Protein AF-A0A8J2KIE5-F1 (afdb_monomer_lite)

Sequence (159 aa):
MRVRNFSSIAVCLCVAFITVNSHPSKGRSRGGNRNQKNQCDPSERFHRETGQCHPVGMKGPCGDNMIFVEDKTNTILGVCECHDHVGCNYWPFTYWERTNQCYPLFAQGPCKDGDWLVNHDDTSRRPQRGNSAPKVIRGECRPRLCDPGNMPGKMFLSR

Radius of gyration: 27.83 Å; chains: 1; bounding box: 57×85×67 Å

pLDDT: mean 71.17, std 20.42, range [32.62, 96.38]

Organism: NCBI:txid39272

Secondary structure (DSSP, 8-state):
---------------------------------S--SS-S-TTEEEETTTTEEEETTS-TT--TTEEEEE-SS-TTBEEEEE---BTTB---EEEEGGGTEEEETTS-TTSPTTEEEEE---TTS---TT-------BEEEEE----TT--SS------

InterPro domains:
  IPR031993 Domain of unknown function DUF4789 [PF16033] (64-122)

Structure (mmCIF, N/CA/C/O backbone):
data_AF-A0A8J2KIE5-F1
#
_entry.id   AF-A0A8J2KIE5-F1
#
loop_
_atom_site.group_PDB
_atom_site.id
_atom_site.type_symbol
_atom_site.label_atom_id
_atom_site.label_alt_id
_atom_site.label_comp_id
_atom_site.label_asym_id
_atom_site.label_entity_id
_atom_site.label_seq_id
_atom_site.pdbx_PDB_ins_code
_atom_site.Cartn_x
_atom_site.Cartn_y
_atom_site.Cartn_z
_atom_site.occupancy
_atom_site.B_iso_or_equiv
_atom_site.auth_seq_id
_atom_site.auth_comp_id
_atom_site.auth_asym_id
_atom_site.auth_atom_id
_atom_site.pdbx_PDB_model_num
ATOM 1 N N . MET A 1 1 ? -35.781 -54.211 -20.938 1.00 36.53 1 MET A N 1
ATOM 2 C CA . MET A 1 1 ? -34.942 -55.379 -20.583 1.00 36.53 1 MET A CA 1
ATOM 3 C C . MET A 1 1 ? -33.595 -55.258 -21.294 1.00 36.53 1 MET A C 1
ATOM 5 O O . MET A 1 1 ? -33.576 -54.759 -22.406 1.00 36.53 1 MET A O 1
ATOM 9 N N . ARG A 1 2 ? -32.524 -55.632 -20.577 1.00 33.81 2 ARG A N 1
ATOM 10 C CA . ARG A 1 2 ? -31.098 -55.872 -20.920 1.00 33.81 2 ARG A CA 1
ATOM 11 C C . ARG A 1 2 ? -30.604 -55.570 -22.356 1.00 33.81 2 ARG A C 1
ATOM 13 O O . ARG A 1 2 ? -31.162 -56.071 -23.313 1.00 33.81 2 ARG A O 1
ATOM 20 N N . VAL A 1 3 ? -29.642 -54.656 -22.540 1.00 32.62 3 VAL A N 1
ATOM 21 C CA . VAL A 1 3 ? -28.154 -54.798 -22.521 1.00 32.62 3 VAL A CA 1
ATOM 22 C C . VAL A 1 3 ? -27.545 -55.529 -23.745 1.00 32.62 3 VAL A C 1
ATOM 24 O O . VAL A 1 3 ? -27.592 -56.747 -23.812 1.00 32.62 3 VAL A O 1
ATOM 27 N N . ARG A 1 4 ? -26.930 -54.709 -24.626 1.00 46.84 4 ARG A N 1
ATOM 28 C CA . ARG A 1 4 ? -25.684 -54.805 -25.449 1.00 46.84 4 ARG A CA 1
ATOM 29 C C . ARG A 1 4 ? -25.285 -56.125 -26.139 1.00 46.84 4 ARG A C 1
ATOM 31 O O . ARG A 1 4 ? -25.134 -57.135 -25.473 1.00 46.84 4 ARG A O 1
ATOM 38 N N . ASN A 1 5 ? -24.896 -56.023 -27.422 1.00 36.00 5 ASN A N 1
ATOM 39 C CA . ASN A 1 5 ? -23.549 -56.332 -27.973 1.00 36.00 5 ASN A CA 1
ATOM 40 C C . ASN A 1 5 ? -23.542 -56.058 -29.500 1.00 36.00 5 ASN A C 1
ATOM 42 O O . ASN A 1 5 ? -24.342 -56.631 -30.225 1.00 36.00 5 ASN A O 1
ATOM 46 N N . PHE A 1 6 ? -22.910 -54.977 -29.976 1.00 48.97 6 PHE A N 1
ATOM 47 C CA . PHE A 1 6 ? -21.528 -54.881 -30.496 1.00 48.97 6 PHE A CA 1
ATOM 48 C C . PHE A 1 6 ? -21.207 -55.819 -31.674 1.00 48.97 6 PHE A C 1
ATOM 50 O O . PHE A 1 6 ? -20.880 -56.980 -31.465 1.00 48.97 6 PHE A O 1
ATOM 57 N N . SER A 1 7 ? -21.161 -55.266 -32.890 1.00 39.06 7 SER A N 1
ATOM 58 C CA . SER A 1 7 ? -20.051 -55.545 -33.805 1.00 39.06 7 SER A CA 1
ATOM 59 C C . SER A 1 7 ? -19.849 -54.378 -34.771 1.00 39.06 7 SER A C 1
ATOM 61 O O . SER A 1 7 ? -20.794 -53.826 -35.330 1.00 39.06 7 SER A O 1
ATOM 63 N N . SER A 1 8 ? -18.593 -53.973 -34.855 1.00 48.25 8 SER A N 1
ATOM 64 C CA . SER A 1 8 ? -18.021 -52.818 -35.529 1.00 48.25 8 SER A CA 1
ATOM 65 C C . SER A 1 8 ? -18.252 -52.805 -37.040 1.00 48.25 8 SER A C 1
ATOM 67 O O . SER A 1 8 ? -18.133 -53.846 -37.666 1.00 48.25 8 SER A O 1
ATOM 69 N N . ILE A 1 9 ? -18.425 -51.618 -37.629 1.00 52.06 9 ILE A N 1
ATOM 70 C CA . ILE A 1 9 ? -17.650 -51.145 -38.790 1.00 52.06 9 ILE A CA 1
ATOM 71 C C . ILE A 1 9 ? -17.675 -49.613 -38.760 1.00 52.06 9 ILE A C 1
ATOM 73 O O . ILE A 1 9 ? -18.706 -48.974 -38.563 1.00 52.06 9 ILE A O 1
ATOM 77 N N . ALA A 1 10 ? -16.477 -49.054 -38.870 1.00 52.25 10 ALA A N 1
ATOM 78 C CA . ALA A 1 10 ? -16.161 -47.648 -38.764 1.00 52.25 10 ALA A CA 1
ATOM 79 C C . ALA A 1 10 ? -16.789 -46.820 -39.891 1.00 52.25 10 ALA A C 1
ATOM 81 O O . ALA A 1 10 ? -16.624 -47.135 -41.066 1.00 52.25 10 ALA A O 1
ATOM 82 N N . VAL A 1 11 ? -17.394 -45.691 -39.526 1.00 50.62 11 VAL A N 1
ATOM 83 C CA . VAL A 1 11 ? -17.533 -44.551 -40.431 1.00 50.62 11 VAL A CA 1
ATOM 84 C C . VAL A 1 11 ? -17.010 -43.328 -39.684 1.00 50.62 11 VAL A C 1
ATOM 86 O O . VAL A 1 11 ? -17.703 -42.718 -38.873 1.00 50.62 11 VAL A O 1
ATOM 89 N N . CYS A 1 12 ? -15.736 -43.011 -39.921 1.00 50.41 12 CYS A N 1
ATOM 90 C CA . CYS A 1 12 ? -15.142 -41.728 -39.564 1.00 50.41 12 CYS A CA 1
ATOM 91 C C . CYS A 1 12 ? -15.810 -40.630 -40.399 1.00 50.41 12 CYS A C 1
ATOM 93 O O . CYS A 1 12 ? -15.350 -40.314 -41.493 1.00 50.41 12 CYS A O 1
ATOM 95 N N . LEU A 1 13 ? -16.892 -40.044 -39.888 1.00 52.78 13 LEU A N 1
ATOM 96 C CA . LEU A 1 13 ? -17.337 -38.725 -40.322 1.00 52.78 13 LEU A CA 1
ATOM 97 C C . LEU A 1 13 ? -16.785 -37.704 -39.335 1.00 52.78 13 LEU A C 1
ATOM 99 O O . LEU A 1 13 ? -17.217 -37.603 -38.188 1.00 52.78 13 LEU A O 1
ATOM 103 N N . CYS A 1 14 ? -15.773 -36.983 -39.804 1.00 51.06 14 CYS A N 1
ATOM 104 C CA . CYS A 1 14 ? -15.136 -35.862 -39.139 1.00 51.06 14 CYS A CA 1
ATOM 105 C C . CYS A 1 14 ? -16.146 -34.716 -38.983 1.00 51.06 14 CYS A C 1
ATOM 107 O O . CYS A 1 14 ? -16.197 -33.805 -39.807 1.00 51.06 14 CYS A O 1
ATOM 109 N N . VAL A 1 15 ? -16.970 -34.757 -37.937 1.00 57.16 15 VAL A N 1
ATOM 110 C CA . VAL A 1 15 ? -17.747 -33.589 -37.520 1.00 57.16 15 VAL A CA 1
ATOM 111 C C . VAL A 1 15 ? -16.782 -32.664 -36.786 1.00 57.16 15 VAL A C 1
ATOM 113 O O . VAL A 1 15 ? -16.313 -32.962 -35.687 1.00 57.16 15 VAL A O 1
ATOM 116 N N . ALA A 1 16 ? -16.424 -31.571 -37.454 1.00 51.84 16 ALA A N 1
ATOM 117 C CA . ALA A 1 16 ? -15.555 -30.530 -36.939 1.00 51.84 16 ALA A CA 1
ATOM 118 C C . ALA A 1 16 ? -16.169 -29.896 -35.680 1.00 51.84 16 ALA A C 1
ATOM 120 O O . ALA A 1 16 ? -17.024 -29.016 -35.756 1.00 51.84 16 ALA A O 1
ATOM 121 N N . PHE A 1 17 ? -15.707 -30.325 -34.507 1.00 49.69 17 PHE A N 1
ATOM 122 C CA . PHE A 1 17 ? -15.825 -29.535 -33.290 1.00 49.69 17 PHE A CA 1
ATOM 123 C C . PHE A 1 17 ? -14.956 -28.287 -33.468 1.00 49.69 17 PHE A C 1
ATOM 125 O O . PHE A 1 17 ? -13.733 -28.349 -33.330 1.00 49.69 17 PHE A O 1
ATOM 132 N N . ILE A 1 18 ? -15.580 -27.148 -33.784 1.00 53.66 18 ILE A N 1
ATOM 133 C CA . ILE A 1 18 ? -14.947 -25.835 -33.635 1.00 53.66 18 ILE A CA 1
ATOM 134 C C . ILE A 1 18 ? -14.749 -25.629 -32.132 1.00 53.66 18 ILE A C 1
ATOM 136 O O . ILE A 1 18 ? -15.608 -25.104 -31.428 1.00 53.66 18 ILE A O 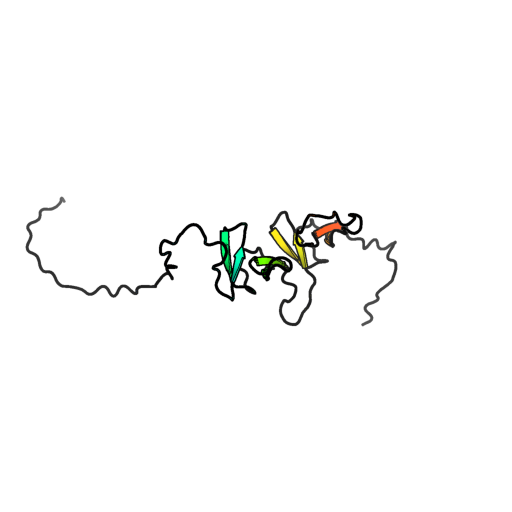1
ATOM 140 N N . THR A 1 19 ? -13.619 -26.103 -31.616 1.00 50.84 19 THR A N 1
ATOM 141 C CA . THR A 1 19 ? -13.134 -25.676 -30.312 1.00 50.84 19 THR A CA 1
ATOM 142 C C . THR A 1 19 ? -12.665 -24.239 -30.482 1.00 50.84 19 THR A C 1
ATOM 144 O O . THR A 1 19 ? -11.621 -23.962 -31.074 1.00 50.84 19 THR A O 1
ATOM 147 N N . VAL A 1 20 ? -13.477 -23.300 -29.995 1.00 53.47 20 VAL A N 1
ATOM 148 C CA . VAL A 1 20 ? -13.018 -21.943 -29.708 1.00 53.47 20 VAL A CA 1
ATOM 149 C C . VAL A 1 20 ? -11.898 -22.103 -28.686 1.00 53.47 20 VAL A C 1
ATOM 151 O O . VAL A 1 20 ? -12.138 -22.330 -27.503 1.00 53.47 20 VAL A O 1
ATOM 154 N N . ASN A 1 21 ? -10.657 -22.086 -29.165 1.00 48.41 21 ASN A N 1
ATOM 155 C CA . ASN A 1 21 ? -9.483 -22.026 -28.316 1.00 48.41 21 ASN A CA 1
ATOM 156 C C . ASN A 1 21 ? -9.448 -20.622 -27.713 1.00 48.41 21 ASN A C 1
ATOM 158 O O . ASN A 1 21 ? -8.843 -19.703 -28.260 1.00 48.41 21 ASN A O 1
ATOM 162 N N . SER A 1 22 ? -10.124 -20.442 -26.582 1.00 51.94 22 SER A N 1
ATOM 163 C CA . SER A 1 22 ? -9.799 -19.368 -25.655 1.00 51.94 22 SER A CA 1
ATOM 164 C C . SER A 1 22 ? -8.367 -19.624 -25.197 1.00 51.94 22 SER A C 1
ATOM 166 O O . SER A 1 22 ? -8.122 -20.533 -24.412 1.00 51.94 22 SER A O 1
ATOM 168 N N . HIS A 1 23 ? -7.405 -18.892 -25.755 1.00 50.75 23 HIS A N 1
ATOM 169 C CA . HIS A 1 23 ? -6.020 -18.927 -25.305 1.00 50.75 23 HIS A CA 1
ATOM 170 C C . HIS A 1 23 ? -5.955 -18.439 -23.849 1.00 50.75 23 HIS A C 1
ATOM 172 O O . HIS A 1 23 ? -6.160 -17.248 -23.620 1.00 50.75 23 HIS A O 1
ATOM 178 N N . PRO A 1 24 ? -5.597 -19.274 -22.855 1.00 51.44 24 PRO A N 1
ATOM 179 C CA . PRO A 1 24 ? -4.901 -18.734 -21.707 1.00 51.44 24 PRO A CA 1
ATOM 180 C C . PRO A 1 24 ? -3.516 -18.312 -22.206 1.00 51.44 24 PRO A C 1
ATOM 182 O O . PRO A 1 24 ? -2.799 -19.103 -22.832 1.00 51.44 24 PRO A O 1
ATOM 185 N N . SER A 1 25 ? -3.146 -17.061 -21.959 1.00 52.16 25 SER A N 1
ATOM 186 C CA . SER A 1 25 ? -1.796 -16.527 -22.124 1.00 52.16 25 SER A CA 1
ATOM 187 C C . SER A 1 25 ? -0.827 -17.329 -21.246 1.00 52.16 25 SER A C 1
ATOM 189 O O . SER A 1 25 ? -0.500 -16.970 -20.120 1.00 52.16 25 SER A O 1
ATOM 191 N N . LYS A 1 26 ? -0.378 -18.478 -21.764 1.00 46.84 26 LYS A N 1
ATOM 192 C CA . LYS A 1 26 ? 0.726 -19.264 -21.216 1.00 46.84 26 LYS A CA 1
ATOM 193 C C . LYS A 1 26 ? 1.997 -18.441 -21.380 1.00 46.84 26 LYS A C 1
ATOM 195 O O . LYS A 1 26 ? 2.612 -18.451 -22.447 1.00 46.84 26 LYS A O 1
ATOM 200 N N . GLY A 1 27 ? 2.389 -17.752 -20.310 1.00 51.16 27 GLY A N 1
ATOM 201 C CA . GLY A 1 27 ? 3.749 -17.260 -20.129 1.00 51.16 27 GLY A CA 1
ATOM 202 C C . GLY A 1 27 ? 4.723 -18.404 -20.402 1.00 51.16 27 GLY A C 1
ATOM 203 O O . GLY A 1 27 ? 4.724 -19.437 -19.730 1.00 51.16 27 GLY A O 1
ATOM 204 N N . ARG A 1 28 ? 5.490 -18.263 -21.478 1.00 47.00 28 ARG A N 1
ATOM 205 C CA . ARG A 1 28 ? 6.416 -19.274 -21.976 1.00 47.00 28 ARG A CA 1
ATOM 206 C C . ARG A 1 28 ? 7.669 -19.261 -21.109 1.00 47.00 28 ARG A C 1
ATOM 208 O O . ARG A 1 28 ? 8.621 -18.558 -21.423 1.00 47.00 28 ARG A O 1
ATOM 215 N N . SER A 1 29 ? 7.689 -20.063 -20.048 1.00 54.66 29 SER A N 1
ATOM 216 C CA . SER A 1 29 ? 8.919 -20.296 -19.291 1.00 54.66 29 SER A CA 1
ATOM 217 C C . SER A 1 29 ? 9.816 -21.258 -20.075 1.00 54.66 29 SER A C 1
ATOM 219 O O . SER A 1 29 ? 9.639 -22.477 -20.058 1.00 54.66 29 SER A O 1
ATOM 221 N N . ARG A 1 30 ? 10.736 -20.694 -20.864 1.00 55.97 30 ARG A N 1
ATOM 222 C CA . ARG A 1 30 ? 11.888 -21.424 -21.402 1.00 55.97 30 ARG A CA 1
ATOM 223 C C . ARG A 1 30 ? 12.946 -21.470 -20.308 1.00 55.97 30 ARG A C 1
ATOM 225 O O . ARG A 1 30 ? 13.330 -20.427 -19.791 1.00 55.97 30 ARG A O 1
ATOM 232 N N . GLY A 1 31 ? 13.405 -22.681 -19.990 1.00 56.38 31 GLY A N 1
ATOM 233 C CA . GLY A 1 31 ? 14.504 -22.915 -19.061 1.00 56.38 31 GLY A CA 1
ATOM 234 C C . GLY A 1 31 ? 15.696 -22.008 -19.361 1.00 56.38 31 GLY A C 1
ATOM 235 O O . GLY A 1 31 ? 16.162 -21.932 -20.498 1.00 56.38 31 GLY A O 1
ATOM 236 N N . GLY A 1 32 ? 16.154 -21.312 -18.324 1.00 47.66 32 GLY A N 1
ATOM 237 C CA . GLY A 1 32 ? 17.220 -20.327 -18.375 1.00 47.66 32 GLY A CA 1
ATOM 238 C C . GLY A 1 32 ? 17.999 -20.325 -17.063 1.00 47.66 32 GLY A C 1
ATOM 239 O O . GLY A 1 32 ? 17.446 -20.496 -15.985 1.00 47.66 32 GLY A O 1
ATOM 240 N N . ASN A 1 33 ? 19.309 -20.209 -17.215 1.00 48.91 33 ASN A N 1
ATOM 241 C CA . ASN A 1 33 ? 20.394 -20.355 -16.252 1.00 48.91 33 ASN A CA 1
ATOM 242 C C . ASN A 1 33 ? 20.208 -19.584 -14.916 1.00 48.91 33 ASN A C 1
ATOM 244 O O . ASN A 1 33 ? 19.579 -18.530 -14.880 1.00 48.91 33 ASN A O 1
ATOM 248 N N . ARG A 1 34 ? 20.818 -20.085 -13.827 1.00 56.00 34 ARG A N 1
ATOM 249 C CA . ARG A 1 34 ? 20.767 -19.607 -12.421 1.00 56.00 34 ARG A CA 1
ATOM 250 C C . ARG A 1 34 ? 21.443 -18.231 -12.191 1.00 56.00 34 ARG A C 1
ATOM 252 O O . ARG A 1 34 ? 22.221 -18.061 -11.259 1.00 56.00 34 ARG A O 1
ATOM 259 N N . ASN A 1 35 ? 21.146 -17.236 -13.026 1.00 53.38 35 ASN A N 1
ATOM 260 C CA . ASN A 1 35 ? 21.647 -15.863 -12.895 1.00 53.38 35 ASN A CA 1
ATOM 261 C C . ASN A 1 35 ? 20.604 -14.815 -13.348 1.00 53.38 35 ASN A C 1
ATOM 263 O O . ASN A 1 35 ? 20.909 -13.870 -14.068 1.00 53.38 35 ASN A O 1
ATOM 267 N N . GLN A 1 36 ? 19.338 -15.015 -12.963 1.00 57.03 36 GLN A N 1
ATOM 268 C CA . GLN A 1 36 ? 18.180 -14.235 -13.424 1.00 57.03 36 GLN A CA 1
ATOM 269 C C . GLN A 1 36 ? 17.672 -13.255 -12.354 1.00 57.03 36 GLN A C 1
ATOM 271 O O . GLN A 1 36 ? 16.485 -13.180 -12.064 1.00 57.03 36 GLN A O 1
ATOM 276 N N . LYS A 1 37 ? 18.580 -12.498 -11.729 1.00 55.22 37 LYS A N 1
ATOM 277 C CA . LYS A 1 37 ? 18.210 -11.436 -10.774 1.00 55.22 37 LYS A CA 1
ATOM 278 C C . LYS A 1 37 ? 17.875 -10.098 -11.468 1.00 55.22 37 LYS A C 1
ATOM 280 O O . LYS A 1 37 ? 17.470 -9.155 -10.801 1.00 55.22 37 LYS A O 1
ATOM 285 N N . ASN A 1 38 ? 18.024 -10.029 -12.800 1.00 60.94 38 ASN A N 1
ATOM 286 C CA . ASN A 1 38 ? 18.059 -8.774 -13.566 1.00 60.94 38 ASN A CA 1
ATOM 287 C C . ASN A 1 38 ? 17.136 -8.755 -14.807 1.00 60.94 38 ASN A C 1
ATOM 289 O O . ASN A 1 38 ? 17.436 -8.040 -15.757 1.00 60.94 38 ASN A O 1
ATOM 293 N N . GLN A 1 39 ? 16.080 -9.568 -14.885 1.00 73.06 39 GLN A N 1
ATOM 294 C CA . GLN A 1 39 ? 15.263 -9.643 -16.112 1.00 73.06 39 GLN A CA 1
ATOM 295 C C . GLN A 1 39 ? 13.771 -9.536 -15.807 1.00 73.06 39 GLN A C 1
ATOM 297 O O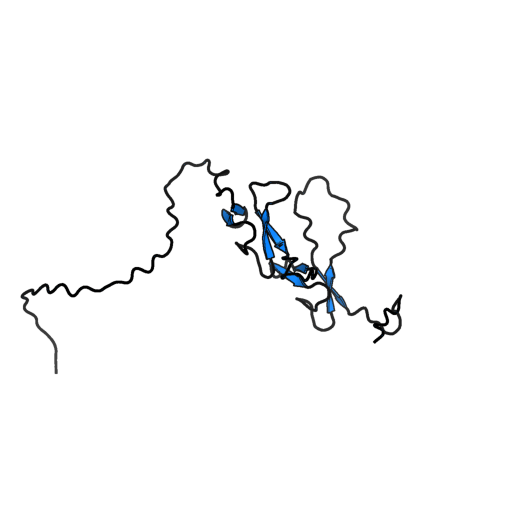 . GLN A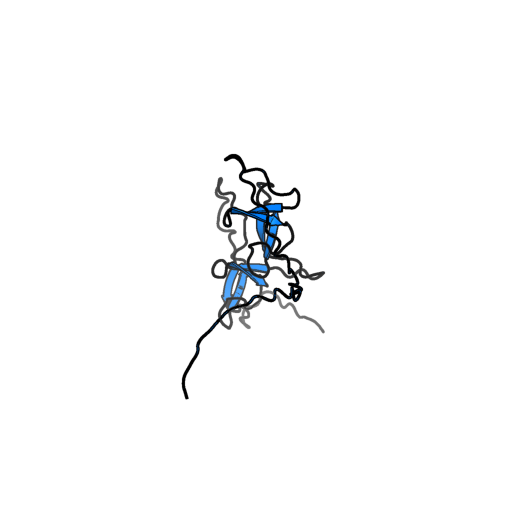 1 39 ? 13.024 -10.491 -15.991 1.00 73.06 39 GLN A O 1
ATOM 302 N N . CYS A 1 40 ? 13.358 -8.365 -15.330 1.00 86.31 40 CYS A N 1
ATOM 303 C CA . CYS A 1 40 ? 11.990 -7.900 -15.543 1.00 86.31 40 CYS A CA 1
ATOM 304 C C . CYS A 1 40 ? 11.951 -7.087 -16.845 1.00 86.31 40 CYS A C 1
ATOM 306 O O . CYS A 1 40 ? 12.993 -6.590 -17.289 1.00 86.31 40 CYS A O 1
ATOM 308 N N . ASP A 1 41 ? 10.779 -6.957 -17.463 1.00 92.31 41 ASP A N 1
ATOM 309 C CA . ASP A 1 41 ? 10.592 -5.994 -18.552 1.00 92.31 41 ASP A CA 1
ATOM 310 C C . ASP A 1 41 ? 10.929 -4.563 -18.063 1.00 92.31 41 ASP A C 1
ATOM 312 O O . ASP A 1 41 ? 10.779 -4.284 -16.870 1.00 92.31 41 ASP A O 1
ATOM 316 N N . PRO A 1 42 ? 11.375 -3.626 -18.924 1.00 91.44 42 PRO A N 1
ATOM 317 C CA . PRO A 1 42 ? 11.637 -2.244 -18.509 1.00 91.44 42 PRO A CA 1
ATOM 318 C C . PRO A 1 42 ? 10.478 -1.563 -17.760 1.00 91.44 42 PRO A C 1
ATOM 320 O O . PRO A 1 42 ? 10.731 -0.702 -16.912 1.00 91.44 42 PRO A O 1
ATOM 323 N N . SER A 1 43 ? 9.230 -1.958 -18.037 1.00 93.25 43 SER A N 1
ATOM 324 C CA . SER A 1 43 ? 8.010 -1.459 -17.378 1.00 93.25 43 SER A CA 1
ATOM 325 C C . SER A 1 43 ? 7.627 -2.194 -16.081 1.00 93.25 43 SER A C 1
ATOM 327 O O . SER A 1 43 ? 6.672 -1.811 -15.399 1.00 93.25 43 SER A O 1
ATOM 329 N N . GLU A 1 44 ? 8.376 -3.231 -15.706 1.00 95.44 44 GLU A N 1
ATOM 330 C CA . GLU A 1 44 ? 8.089 -4.108 -14.574 1.00 95.44 44 GLU A CA 1
ATOM 331 C C . GLU A 1 44 ? 9.170 -4.049 -13.500 1.00 95.44 44 GLU A C 1
ATOM 333 O O . GLU A 1 44 ? 10.341 -3.759 -13.757 1.00 95.44 44 GLU A O 1
ATOM 338 N N . ARG A 1 45 ? 8.798 -4.394 -12.270 1.00 95.12 45 ARG A N 1
ATOM 339 C CA . ARG A 1 45 ? 9.736 -4.484 -11.150 1.00 95.12 45 ARG A CA 1
ATOM 340 C C . ARG A 1 45 ? 9.584 -5.792 -10.400 1.00 95.12 45 ARG A C 1
ATOM 342 O O . ARG A 1 45 ? 8.496 -6.363 -10.326 1.00 95.12 45 ARG A O 1
ATOM 349 N N . PHE A 1 46 ? 10.687 -6.276 -9.841 1.00 94.56 46 PHE A N 1
ATOM 350 C CA . PHE A 1 46 ? 10.700 -7.542 -9.122 1.00 94.56 46 PHE A CA 1
ATOM 351 C C . PHE A 1 46 ? 10.115 -7.371 -7.720 1.00 94.56 46 PHE A C 1
ATOM 353 O O . PHE A 1 46 ? 10.622 -6.591 -6.910 1.00 94.56 46 PHE A O 1
ATOM 360 N N . HIS A 1 47 ? 9.077 -8.138 -7.406 1.00 94.19 47 HIS A N 1
ATOM 361 C CA . HIS A 1 47 ? 8.491 -8.185 -6.077 1.00 94.19 47 HIS A CA 1
ATOM 362 C C . HIS A 1 47 ? 9.094 -9.340 -5.272 1.00 94.19 47 HIS A C 1
ATOM 364 O O . HIS A 1 47 ? 8.946 -10.513 -5.631 1.00 94.19 47 HIS A O 1
ATOM 370 N N . ARG A 1 48 ? 9.778 -9.009 -4.167 1.00 90.88 48 ARG A N 1
ATOM 371 C CA . ARG A 1 48 ? 10.536 -9.986 -3.364 1.00 90.88 48 ARG A CA 1
ATOM 372 C C . ARG A 1 48 ? 9.662 -11.087 -2.776 1.00 90.88 48 ARG A C 1
ATOM 374 O O . ARG A 1 48 ? 10.094 -12.234 -2.768 1.00 90.88 48 ARG A O 1
ATOM 381 N N . GLU A 1 49 ? 8.475 -10.743 -2.286 1.00 87.94 49 GLU A N 1
ATOM 382 C CA . GLU A 1 49 ? 7.625 -11.688 -1.554 1.00 87.94 49 GLU A CA 1
ATOM 383 C C . GLU A 1 49 ? 6.999 -12.725 -2.488 1.00 87.94 49 GLU A C 1
ATOM 385 O O . GLU A 1 49 ? 6.966 -13.908 -2.165 1.00 87.94 49 GLU A O 1
ATOM 390 N N . THR A 1 50 ? 6.558 -12.306 -3.679 1.00 91.69 50 THR A N 1
ATOM 391 C CA . THR A 1 50 ? 5.998 -13.236 -4.675 1.00 91.69 50 THR A CA 1
ATOM 392 C C . THR A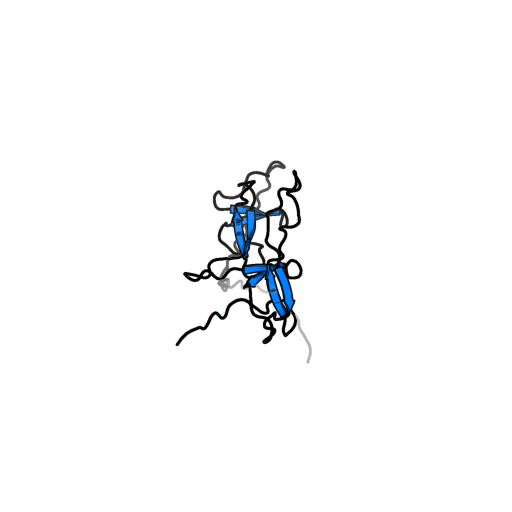 1 50 ? 7.067 -13.912 -5.529 1.00 91.69 50 THR A C 1
ATOM 394 O O . THR A 1 50 ? 6.771 -14.895 -6.201 1.00 91.69 50 THR A O 1
ATOM 397 N N . GLY A 1 51 ? 8.291 -13.375 -5.561 1.00 91.25 51 GLY A N 1
ATOM 398 C CA . GLY A 1 51 ? 9.373 -13.870 -6.414 1.00 91.25 51 GLY A CA 1
ATOM 399 C C . GLY A 1 51 ? 9.108 -13.690 -7.915 1.00 91.25 51 GLY A C 1
ATOM 400 O O . GLY A 1 51 ? 9.563 -14.503 -8.716 1.00 91.25 51 GLY A O 1
ATOM 401 N N . GLN A 1 52 ? 8.342 -12.663 -8.298 1.00 93.12 52 GLN A N 1
ATOM 402 C CA . GLN A 1 52 ? 7.851 -12.432 -9.666 1.00 93.12 52 GLN A CA 1
ATOM 403 C C . GLN A 1 52 ? 7.989 -10.954 -10.055 1.00 93.12 52 GLN A C 1
ATOM 405 O O . GLN A 1 52 ? 8.014 -10.088 -9.180 1.00 93.12 52 GLN A O 1
ATOM 410 N N . CYS A 1 53 ? 8.071 -10.672 -11.356 1.00 94.56 53 CYS A N 1
ATOM 411 C CA . CYS A 1 53 ? 8.013 -9.316 -11.902 1.00 94.56 53 CYS A CA 1
ATOM 412 C C . CYS A 1 53 ? 6.554 -8.880 -12.071 1.00 94.56 53 CYS A C 1
ATOM 414 O O . CYS A 1 53 ? 5.725 -9.685 -12.496 1.00 94.56 53 CYS A O 1
ATOM 416 N N . HIS A 1 54 ? 6.247 -7.627 -11.735 1.00 95.81 54 HIS A N 1
ATOM 417 C CA . HIS A 1 54 ? 4.909 -7.051 -11.894 1.00 95.81 54 HIS A CA 1
ATOM 418 C C . HIS A 1 54 ? 4.977 -5.665 -12.550 1.00 95.81 54 HIS A C 1
ATOM 420 O O . HIS A 1 54 ? 5.944 -4.935 -12.304 1.00 95.81 54 HIS A O 1
ATOM 426 N N . PRO A 1 55 ? 3.965 -5.270 -13.345 1.00 96.38 55 PRO A N 1
ATOM 427 C CA . PRO A 1 55 ? 3.907 -3.943 -13.958 1.00 96.38 55 PRO A CA 1
ATOM 428 C C . PRO A 1 55 ? 3.784 -2.821 -12.927 1.00 96.38 55 PRO A C 1
ATOM 430 O O . PRO A 1 55 ? 2.958 -2.891 -12.012 1.00 96.38 55 PRO A O 1
ATOM 433 N N . VAL A 1 56 ? 4.567 -1.757 -13.108 1.00 94.81 56 VAL A N 1
ATOM 434 C CA . VAL A 1 56 ? 4.481 -0.537 -12.292 1.00 94.81 56 VAL A CA 1
ATOM 435 C C . VAL A 1 56 ? 3.210 0.248 -12.632 1.00 94.81 56 VAL A C 1
ATOM 437 O O . VAL A 1 56 ? 2.795 0.319 -13.787 1.00 94.81 56 VAL A O 1
ATOM 440 N N . GLY A 1 57 ? 2.585 0.851 -11.621 1.00 91.88 57 GLY A N 1
ATOM 441 C CA . GLY A 1 57 ? 1.362 1.648 -11.752 1.00 91.88 57 GLY A CA 1
ATOM 442 C C . GLY A 1 57 ? 0.071 0.824 -11.798 1.00 91.88 57 GLY A C 1
ATOM 443 O O . GLY A 1 57 ? -1.012 1.393 -11.911 1.00 91.88 57 GLY A O 1
ATOM 444 N N . MET A 1 58 ? 0.162 -0.504 -11.692 1.00 92.62 58 MET A N 1
ATOM 445 C CA . MET A 1 58 ? -0.990 -1.405 -11.598 1.00 92.62 58 MET A CA 1
ATOM 446 C C . MET A 1 58 ? -1.163 -1.936 -10.173 1.00 92.62 58 MET A C 1
ATOM 448 O O . MET A 1 58 ? -0.285 -1.778 -9.331 1.00 92.62 58 MET A O 1
ATOM 452 N N . LYS A 1 59 ? -2.285 -2.612 -9.892 1.00 92.94 59 LYS A N 1
ATOM 453 C CA . LYS A 1 59 ? -2.506 -3.262 -8.587 1.00 92.94 59 LYS A CA 1
ATOM 454 C C . LYS A 1 59 ? -1.431 -4.314 -8.277 1.00 92.94 59 LYS A C 1
ATOM 456 O O . LYS A 1 59 ? -0.947 -4.384 -7.154 1.00 92.94 59 LYS A O 1
ATOM 461 N N . GLY A 1 60 ? -1.043 -5.118 -9.271 1.00 92.50 60 GLY A N 1
ATOM 462 C CA . GLY A 1 60 ? -0.028 -6.160 -9.100 1.00 92.50 60 GLY A CA 1
ATOM 463 C C . GLY A 1 60 ? -0.355 -7.110 -7.931 1.00 92.50 60 GLY A C 1
ATOM 464 O O . GLY A 1 60 ? -1.513 -7.510 -7.788 1.00 92.50 60 GLY A O 1
ATOM 465 N N . PRO A 1 61 ? 0.629 -7.460 -7.082 1.00 93.88 61 PRO A N 1
ATOM 466 C CA . PRO A 1 61 ? 0.441 -8.326 -5.919 1.00 93.88 61 PRO A CA 1
ATOM 467 C C . PRO A 1 61 ? -0.064 -7.567 -4.678 1.00 93.88 61 PRO A C 1
ATOM 469 O O . PRO A 1 61 ? -0.105 -8.138 -3.589 1.00 93.88 61 PRO A O 1
ATOM 472 N N . CYS A 1 62 ? -0.389 -6.280 -4.811 1.00 94.19 62 CYS A N 1
ATOM 473 C CA . CYS A 1 62 ? -0.711 -5.413 -3.688 1.00 94.19 62 CYS A CA 1
ATOM 474 C C . CYS A 1 62 ? -2.146 -5.597 -3.186 1.00 94.19 62 CYS A C 1
ATOM 476 O O . CYS A 1 62 ? -3.040 -6.043 -3.913 1.00 94.19 62 CYS A O 1
ATOM 478 N N . GLY A 1 63 ? -2.357 -5.225 -1.922 1.00 91.06 63 GLY A N 1
ATOM 479 C CA . GLY A 1 63 ? -3.670 -5.236 -1.291 1.00 91.06 63 GLY A CA 1
ATOM 480 C C . GLY A 1 63 ? -4.633 -4.189 -1.847 1.00 91.06 63 GLY A C 1
ATOM 481 O O . GLY A 1 63 ? -4.377 -3.511 -2.845 1.00 91.06 63 GLY A O 1
ATOM 482 N N . ASP A 1 64 ? -5.785 -4.059 -1.199 1.00 90.69 64 ASP A N 1
ATOM 483 C CA . ASP A 1 64 ? -6.794 -3.089 -1.618 1.00 90.69 64 ASP A CA 1
ATOM 484 C C . ASP A 1 64 ? -6.339 -1.645 -1.360 1.00 90.69 64 ASP A C 1
ATOM 486 O O . ASP A 1 64 ? -5.627 -1.346 -0.399 1.00 90.69 64 ASP A O 1
ATOM 490 N N . ASN A 1 65 ? -6.735 -0.742 -2.262 1.00 89.56 65 ASN A N 1
ATOM 491 C CA . ASN A 1 65 ? -6.292 0.658 -2.288 1.00 89.56 65 ASN A CA 1
ATOM 492 C C . ASN A 1 65 ? -4.761 0.820 -2.302 1.00 89.56 65 ASN A C 1
ATOM 494 O O . ASN A 1 65 ? -4.228 1.789 -1.762 1.00 89.56 65 ASN A O 1
ATOM 498 N N . MET A 1 66 ? -4.049 -0.131 -2.907 1.00 91.56 66 MET A N 1
ATOM 499 C CA . MET A 1 66 ? -2.606 -0.076 -3.103 1.00 91.56 66 MET A CA 1
ATOM 500 C C . MET A 1 66 ? -2.259 -0.241 -4.578 1.00 91.56 66 MET A C 1
ATOM 502 O O . MET A 1 66 ? -2.970 -0.905 -5.337 1.00 91.56 66 MET A O 1
ATOM 506 N N . ILE A 1 67 ? -1.136 0.348 -4.963 1.00 92.00 67 ILE A N 1
ATOM 507 C CA . ILE A 1 67 ? -0.547 0.224 -6.291 1.00 92.00 67 ILE A CA 1
ATOM 508 C C . ILE A 1 67 ? 0.894 -0.258 -6.172 1.00 92.00 67 ILE A C 1
ATOM 510 O O . ILE A 1 67 ? 1.604 0.057 -5.216 1.00 92.00 67 ILE A O 1
ATOM 514 N N . PHE A 1 68 ? 1.316 -1.042 -7.155 1.00 94.50 68 PHE A N 1
ATOM 515 C CA . PHE A 1 68 ? 2.680 -1.513 -7.273 1.00 94.50 68 PHE A CA 1
ATOM 516 C C . PHE A 1 68 ? 3.527 -0.431 -7.936 1.00 94.50 68 PHE A C 1
ATOM 518 O O . PHE A 1 68 ? 3.276 -0.044 -9.079 1.00 94.50 68 PHE A O 1
ATOM 525 N N . VAL A 1 69 ? 4.519 0.078 -7.217 1.00 93.12 69 VAL A N 1
ATOM 526 C CA . VAL A 1 69 ? 5.383 1.174 -7.663 1.00 93.12 69 VAL A CA 1
ATOM 527 C C . VAL A 1 69 ? 6.848 0.774 -7.595 1.00 93.12 69 VAL A C 1
ATOM 529 O O . VAL A 1 69 ? 7.216 -0.216 -6.964 1.00 93.12 69 VAL A O 1
ATOM 532 N N . GLU A 1 70 ? 7.698 1.537 -8.272 1.00 93.06 70 GLU A N 1
ATOM 533 C CA . GLU A 1 70 ? 9.145 1.365 -8.182 1.00 93.06 70 GLU A CA 1
ATOM 534 C C . GLU A 1 70 ? 9.659 1.700 -6.772 1.00 93.06 70 GLU A C 1
ATOM 536 O O . GLU A 1 70 ? 9.268 2.704 -6.173 1.00 93.06 70 GLU A O 1
ATOM 541 N N . ASP A 1 71 ? 10.557 0.868 -6.240 1.00 90.94 71 ASP A N 1
ATOM 542 C CA . ASP A 1 71 ? 11.214 1.135 -4.962 1.00 90.94 71 ASP A CA 1
ATOM 543 C C . ASP A 1 71 ? 12.216 2.295 -5.095 1.00 90.94 71 ASP A C 1
ATOM 545 O O . ASP A 1 71 ? 13.141 2.268 -5.910 1.00 90.94 71 ASP A O 1
ATOM 549 N N . LYS A 1 72 ? 12.061 3.302 -4.229 1.00 87.81 72 LYS A N 1
ATOM 550 C CA . LYS A 1 72 ? 12.864 4.540 -4.219 1.00 87.81 72 LYS A CA 1
ATOM 551 C C . LYS A 1 72 ? 14.354 4.311 -3.933 1.00 87.81 72 LYS A C 1
ATOM 553 O O . LYS A 1 72 ? 15.176 5.168 -4.243 1.00 87.81 72 LYS A O 1
ATOM 558 N N . THR A 1 73 ? 14.707 3.193 -3.303 1.00 88.88 73 THR A N 1
ATOM 559 C CA . THR A 1 73 ? 16.086 2.825 -2.946 1.00 88.88 73 THR A CA 1
ATOM 560 C C . THR A 1 73 ? 16.711 1.850 -3.937 1.00 88.88 73 THR A C 1
ATOM 562 O O . THR A 1 73 ? 17.932 1.833 -4.095 1.00 88.88 73 THR A O 1
ATOM 565 N N . ASN A 1 74 ? 15.897 1.032 -4.605 1.00 90.19 74 ASN A N 1
ATOM 566 C CA . ASN A 1 74 ? 16.360 0.037 -5.557 1.00 90.19 74 ASN A CA 1
ATOM 567 C C . ASN A 1 74 ? 15.378 -0.100 -6.719 1.00 90.19 74 ASN A C 1
ATOM 569 O O . ASN A 1 74 ? 14.441 -0.889 -6.659 1.00 90.19 74 ASN A O 1
ATOM 573 N N . THR A 1 75 ? 15.681 0.580 -7.821 1.00 90.31 75 THR A N 1
ATOM 574 C CA . THR A 1 75 ? 14.834 0.642 -9.019 1.00 90.31 75 THR A CA 1
ATOM 575 C C . THR A 1 75 ? 14.669 -0.687 -9.759 1.00 90.31 75 THR A C 1
ATOM 577 O O . THR A 1 75 ? 13.964 -0.735 -10.753 1.00 90.31 75 THR A O 1
ATOM 580 N N . ILE A 1 76 ? 15.295 -1.787 -9.327 1.00 91.12 76 ILE A N 1
ATOM 581 C CA . ILE A 1 76 ? 15.017 -3.138 -9.854 1.00 91.12 76 ILE A CA 1
ATOM 582 C C . ILE A 1 76 ? 13.793 -3.745 -9.148 1.00 91.12 76 ILE A C 1
ATOM 584 O O . ILE A 1 76 ? 13.111 -4.623 -9.683 1.00 91.12 76 ILE A O 1
ATOM 588 N N . LEU A 1 77 ? 13.519 -3.289 -7.928 1.00 92.88 77 LEU A N 1
ATOM 589 C CA . LEU A 1 77 ? 12.469 -3.800 -7.068 1.00 92.88 77 LEU A CA 1
ATOM 590 C C . LEU A 1 77 ? 11.226 -2.937 -7.155 1.00 92.88 77 LEU A C 1
ATOM 592 O O . LEU A 1 77 ? 11.284 -1.740 -7.436 1.00 92.88 77 LEU A O 1
ATOM 596 N N . GLY A 1 78 ? 10.092 -3.579 -6.914 1.00 93.06 78 GLY A N 1
ATOM 597 C CA . GLY A 1 78 ? 8.832 -2.883 -6.754 1.00 93.06 78 GLY A CA 1
ATOM 598 C C . GLY A 1 78 ? 8.233 -3.186 -5.397 1.00 93.06 78 GLY A C 1
ATOM 599 O O . GLY A 1 78 ? 8.431 -4.269 -4.830 1.00 93.06 78 GLY A O 1
ATOM 600 N N . VAL A 1 79 ? 7.527 -2.195 -4.880 1.00 93.19 79 VAL A N 1
ATOM 601 C CA . VAL A 1 79 ? 6.890 -2.197 -3.569 1.00 93.19 79 VAL A CA 1
ATOM 602 C C . VAL A 1 79 ? 5.440 -1.768 -3.710 1.00 93.19 79 VAL A C 1
ATOM 604 O O . VAL A 1 79 ? 5.061 -1.084 -4.657 1.00 93.19 79 VAL A O 1
ATOM 607 N N . CYS A 1 80 ? 4.620 -2.185 -2.755 1.00 92.81 80 CYS A N 1
ATOM 608 C CA . CYS A 1 80 ? 3.238 -1.749 -2.675 1.00 92.81 80 CYS A CA 1
ATOM 609 C C . CYS A 1 80 ? 3.153 -0.452 -1.869 1.00 92.81 80 CYS A C 1
ATOM 611 O O . CYS A 1 80 ? 3.547 -0.420 -0.703 1.00 92.81 80 CYS A O 1
ATOM 613 N N . GLU A 1 81 ? 2.611 0.600 -2.475 1.00 89.56 81 GLU A N 1
ATOM 614 C CA . GLU A 1 81 ? 2.328 1.876 -1.812 1.00 89.56 81 GLU A CA 1
ATOM 615 C C . GLU A 1 81 ? 0.816 2.146 -1.815 1.00 89.56 81 GLU A C 1
ATOM 617 O O . GLU A 1 81 ? 0.078 1.636 -2.664 1.00 89.56 81 GLU A O 1
ATOM 622 N N . CYS A 1 82 ? 0.335 2.916 -0.832 1.00 88.38 82 CYS A N 1
ATOM 623 C CA . CYS A 1 82 ? -1.065 3.327 -0.802 1.00 88.38 82 CYS A CA 1
ATOM 624 C C . CYS A 1 82 ? -1.390 4.175 -2.028 1.00 88.38 82 CYS A C 1
ATOM 626 O O . CYS A 1 82 ? -0.630 5.066 -2.397 1.00 88.38 82 CYS A O 1
ATOM 628 N N . HIS A 1 83 ? -2.544 3.913 -2.628 1.00 84.25 83 HIS A N 1
ATOM 629 C CA . HIS A 1 83 ? -3.053 4.698 -3.735 1.00 84.25 83 HIS A CA 1
ATOM 630 C C . HIS A 1 83 ? -3.602 6.027 -3.197 1.00 84.25 83 HIS A C 1
ATOM 632 O O . HIS A 1 83 ? -4.672 6.068 -2.597 1.00 84.25 83 HIS A O 1
ATOM 638 N N . ASP A 1 84 ? -2.846 7.105 -3.372 1.00 72.38 84 ASP A N 1
ATOM 639 C CA . ASP A 1 84 ? -3.135 8.458 -2.876 1.00 72.38 84 ASP A CA 1
ATOM 640 C C . ASP A 1 84 ? -3.955 9.316 -3.861 1.00 72.38 84 ASP A C 1
ATOM 642 O O . ASP A 1 84 ? -4.372 10.430 -3.533 1.00 72.38 84 ASP A O 1
ATOM 646 N N . HIS A 1 85 ? -4.258 8.774 -5.045 1.00 63.22 85 HIS A N 1
ATOM 647 C CA . HIS A 1 85 ? -4.960 9.474 -6.118 1.00 63.22 85 HIS A CA 1
ATOM 648 C C . HIS A 1 85 ? -6.101 8.648 -6.720 1.00 63.22 85 HIS A C 1
ATOM 650 O O . HIS A 1 85 ? -5.907 7.942 -7.704 1.00 63.22 85 HIS A O 1
ATOM 656 N N . VAL A 1 86 ? -7.331 8.816 -6.224 1.00 56.34 86 VAL A N 1
ATOM 657 C CA . VAL A 1 86 ? -8.528 8.350 -6.949 1.00 56.34 86 VAL A CA 1
ATOM 658 C C . VAL A 1 86 ? -9.015 9.491 -7.853 1.00 56.34 86 VAL A C 1
ATOM 660 O O . VAL A 1 86 ? -9.885 10.284 -7.488 1.00 56.34 86 VAL A O 1
ATOM 663 N N . GLY A 1 87 ? -8.404 9.625 -9.032 1.00 62.12 87 GLY A N 1
ATOM 664 C CA . GLY A 1 87 ? -8.683 10.725 -9.966 1.00 62.12 87 GLY A CA 1
ATOM 665 C C . GLY A 1 87 ? -8.106 12.070 -9.499 1.00 62.12 87 GLY A C 1
ATOM 666 O O . GLY A 1 87 ? -6.975 12.130 -9.027 1.00 62.12 87 GLY A O 1
ATOM 667 N N . CYS A 1 88 ? -8.868 13.164 -9.634 1.00 62.03 88 CYS A N 1
ATOM 668 C CA . CYS A 1 88 ? -8.437 14.512 -9.222 1.00 62.03 88 CYS A CA 1
ATOM 669 C C . CYS A 1 88 ? -8.561 14.782 -7.709 1.00 62.03 88 CYS A C 1
ATOM 671 O O . CYS A 1 88 ? -8.237 15.881 -7.263 1.00 62.03 88 CYS A O 1
ATOM 673 N N . ASN A 1 89 ? -9.042 13.814 -6.922 1.00 63.66 89 ASN A N 1
ATOM 674 C CA . ASN A 1 89 ? -9.238 13.968 -5.483 1.00 63.66 89 ASN A CA 1
ATOM 675 C C . ASN A 1 89 ? -8.071 13.330 -4.724 1.00 63.66 89 ASN A C 1
ATOM 677 O O . ASN A 1 89 ? -7.875 12.116 -4.778 1.00 63.66 89 ASN A O 1
ATOM 681 N N . TYR A 1 90 ? -7.320 14.153 -3.992 1.00 69.94 90 TYR A N 1
ATOM 682 C CA . TYR A 1 90 ? -6.301 13.688 -3.056 1.00 69.94 90 TYR A CA 1
ATOM 683 C C . TYR A 1 90 ? -6.963 13.425 -1.702 1.00 69.94 90 TYR A C 1
ATOM 685 O O . TYR A 1 90 ? -7.212 14.352 -0.930 1.00 69.94 90 TYR A O 1
ATOM 693 N N . TRP A 1 91 ? -7.300 12.165 -1.431 1.00 74.81 91 TRP A N 1
ATOM 694 C CA . TRP A 1 91 ? -7.673 11.737 -0.085 1.00 74.81 91 TRP A CA 1
ATOM 695 C C . TRP A 1 91 ? -6.473 11.007 0.508 1.00 74.81 91 TRP A C 1
ATOM 697 O O . TRP A 1 91 ? -5.993 10.065 -0.113 1.00 74.81 91 TRP A O 1
ATOM 707 N N . PRO A 1 92 ? -5.961 11.397 1.684 1.00 83.31 92 PRO A N 1
ATOM 708 C CA . PRO A 1 92 ? -4.795 10.732 2.240 1.00 83.31 92 PRO A CA 1
ATOM 709 C C . PRO A 1 92 ? -5.177 9.352 2.805 1.00 83.31 92 PRO A C 1
ATOM 711 O O . PRO A 1 92 ? -6.103 9.228 3.606 1.00 83.31 92 PRO A O 1
ATOM 714 N N . PHE A 1 93 ? -4.462 8.307 2.396 1.00 87.81 93 PHE A N 1
ATOM 715 C CA . PHE A 1 93 ? -4.643 6.940 2.892 1.00 87.81 93 PHE A CA 1
ATOM 716 C C . PHE A 1 93 ? -3.525 6.559 3.865 1.00 87.81 93 PHE A C 1
ATOM 718 O O . PHE A 1 93 ? -2.417 7.090 3.798 1.00 87.81 93 PHE A O 1
ATOM 725 N N . THR A 1 94 ? -3.803 5.610 4.755 1.00 88.12 94 THR A N 1
ATOM 726 C CA . THR A 1 94 ? -2.801 5.008 5.641 1.00 88.12 94 THR A CA 1
ATOM 727 C C . THR A 1 94 ? -2.875 3.491 5.574 1.00 88.12 94 THR A C 1
ATOM 729 O O . THR A 1 94 ? -3.947 2.914 5.366 1.00 88.12 94 THR A O 1
ATOM 732 N N . TYR A 1 95 ? -1.728 2.838 5.719 1.00 90.44 95 TYR A N 1
ATOM 733 C CA . TYR A 1 95 ? -1.622 1.389 5.595 1.00 90.44 95 TYR A CA 1
ATOM 734 C C . TYR A 1 95 ? -1.967 0.694 6.910 1.00 90.44 95 TYR A C 1
ATOM 736 O O . TYR A 1 95 ? -1.505 1.090 7.984 1.00 90.44 95 TYR A O 1
ATOM 744 N N . TRP A 1 96 ? -2.719 -0.398 6.822 1.00 91.25 96 TRP A N 1
ATOM 745 C CA . TRP A 1 96 ? -3.063 -1.234 7.962 1.00 91.25 96 TRP A CA 1
ATOM 746 C C . TRP A 1 96 ? -2.477 -2.637 7.813 1.00 91.25 96 TRP A C 1
ATOM 748 O O . TRP A 1 96 ? -2.930 -3.449 7.008 1.00 91.25 96 TRP A O 1
ATOM 758 N N . GLU A 1 97 ? -1.486 -2.943 8.647 1.00 87.38 97 GLU A N 1
ATOM 759 C CA . GLU A 1 97 ? -0.698 -4.181 8.583 1.00 87.38 97 GLU A CA 1
ATOM 760 C C . GLU A 1 97 ? -1.552 -5.446 8.744 1.00 87.38 97 GLU A C 1
ATOM 762 O O . GLU A 1 97 ? -1.343 -6.428 8.039 1.00 87.38 97 GLU A O 1
ATOM 767 N N . ARG A 1 98 ? -2.574 -5.422 9.615 1.00 88.31 98 ARG A N 1
ATOM 768 C CA . ARG A 1 98 ? -3.406 -6.610 9.893 1.00 88.31 98 ARG A CA 1
ATOM 769 C C . ARG A 1 98 ? -4.220 -7.070 8.682 1.00 88.31 98 ARG A C 1
ATOM 771 O O . ARG A 1 98 ? -4.528 -8.253 8.587 1.00 88.31 98 ARG A O 1
ATOM 778 N N . THR A 1 99 ? -4.598 -6.156 7.793 1.00 90.00 99 THR A N 1
ATOM 779 C CA . THR A 1 99 ? -5.395 -6.480 6.599 1.00 90.00 99 THR A CA 1
ATOM 780 C C . THR A 1 99 ? -4.630 -6.253 5.299 1.00 90.00 99 THR A C 1
ATOM 782 O O . THR A 1 99 ? -5.213 -6.417 4.229 1.00 90.00 99 THR A O 1
ATOM 785 N N . ASN A 1 100 ? -3.341 -5.907 5.398 1.00 88.62 100 ASN A N 1
ATOM 786 C CA . ASN A 1 100 ? -2.430 -5.645 4.289 1.00 88.62 100 ASN A CA 1
ATOM 787 C C . ASN A 1 100 ? -3.040 -4.758 3.190 1.00 88.62 100 ASN A C 1
ATOM 789 O O . ASN A 1 100 ? -2.985 -5.092 2.012 1.00 88.62 100 ASN A O 1
ATOM 793 N N . GLN A 1 101 ? -3.681 -3.658 3.575 1.00 91.00 101 GLN A N 1
ATOM 794 C CA . GLN A 1 101 ? -4.345 -2.748 2.641 1.00 91.00 101 GLN A CA 1
ATOM 795 C C . GLN A 1 101 ? -4.347 -1.325 3.191 1.00 91.00 101 GLN A C 1
ATOM 797 O O . GLN A 1 101 ? -4.050 -1.103 4.371 1.00 91.00 101 GLN A O 1
ATOM 802 N N . CYS A 1 102 ? -4.698 -0.363 2.346 1.00 91.19 102 CYS A N 1
ATOM 803 C CA . CYS A 1 102 ? -4.788 1.031 2.753 1.00 91.19 102 CYS A CA 1
ATOM 804 C C . CYS A 1 102 ? -6.236 1.468 2.962 1.00 91.19 102 CYS A C 1
ATOM 806 O O . CYS A 1 102 ? -7.146 1.065 2.236 1.00 91.19 102 CYS A O 1
ATOM 808 N N . TYR A 1 103 ? -6.441 2.333 3.949 1.00 91.06 103 TYR A N 1
ATOM 809 C CA . TYR A 1 103 ? -7.745 2.898 4.279 1.00 91.06 103 TYR A CA 1
ATOM 810 C C . TYR A 1 103 ? -7.674 4.424 4.289 1.00 91.06 103 TYR A C 1
ATOM 812 O O . TYR A 1 103 ? -6.619 4.977 4.620 1.00 91.06 103 TYR A O 1
ATOM 820 N N . PRO A 1 104 ? -8.781 5.113 3.966 1.00 88.56 104 PRO A N 1
ATOM 821 C CA . PRO A 1 104 ? -8.835 6.563 4.053 1.00 88.56 104 PRO A CA 1
ATOM 822 C C . PRO A 1 104 ? -8.549 7.016 5.487 1.00 88.56 104 PRO A C 1
ATOM 824 O O . PRO A 1 104 ? -9.135 6.498 6.442 1.00 88.56 104 PRO A O 1
ATOM 827 N N . LEU A 1 105 ? -7.658 7.991 5.645 1.00 86.50 105 LEU A N 1
ATOM 828 C CA . LEU A 1 105 ? -7.454 8.634 6.936 1.00 86.50 105 LEU A CA 1
ATOM 829 C C . LEU A 1 105 ? -8.703 9.389 7.357 1.00 86.50 105 LEU A C 1
ATOM 831 O O . LEU A 1 105 ? -9.452 9.900 6.519 1.00 86.50 105 LEU A O 1
ATOM 835 N N . PHE A 1 106 ? -8.895 9.456 8.673 1.00 86.31 106 PHE A N 1
ATOM 836 C CA . PHE A 1 106 ? -10.071 10.052 9.296 1.00 86.31 106 PHE A CA 1
ATOM 837 C C . PHE A 1 106 ? -11.374 9.435 8.782 1.00 86.31 106 PHE A C 1
ATOM 839 O O . PHE A 1 106 ? -12.399 10.104 8.745 1.00 86.31 106 PHE A O 1
ATOM 846 N N . ALA A 1 107 ? -11.340 8.156 8.398 1.00 87.88 107 ALA A N 1
ATOM 847 C CA . ALA A 1 107 ? -12.505 7.289 8.272 1.00 87.88 107 ALA A CA 1
ATOM 848 C C . ALA A 1 107 ? -12.503 6.258 9.413 1.00 87.88 107 ALA A C 1
ATOM 850 O O . ALA A 1 107 ? -11.498 6.089 10.105 1.00 87.88 107 ALA A O 1
ATOM 851 N N . GLN A 1 108 ? -13.624 5.564 9.620 1.00 90.88 108 GLN A N 1
ATOM 852 C CA . GLN A 1 108 ? -13.673 4.450 10.573 1.00 90.88 108 GLN A CA 1
ATOM 853 C C . GLN A 1 108 ? -12.675 3.350 10.173 1.00 90.88 108 GLN A C 1
ATOM 855 O O . GLN A 1 108 ? -11.923 2.851 11.006 1.00 90.88 108 GLN A O 1
ATOM 860 N N . GLY A 1 109 ? -12.623 3.009 8.879 1.00 91.31 109 GLY A N 1
ATOM 861 C CA . GLY A 1 109 ? -11.696 2.008 8.356 1.00 91.31 109 GLY A CA 1
ATOM 862 C C . GLY A 1 109 ? -11.811 0.674 9.114 1.00 91.31 109 GLY A C 1
ATOM 863 O O . GLY A 1 109 ? -12.925 0.197 9.326 1.00 91.31 109 GLY A O 1
ATOM 864 N N . PRO A 1 110 ? -10.691 0.066 9.541 1.00 93.81 110 PRO A N 1
ATOM 865 C CA . PRO A 1 110 ? -10.687 -1.184 10.300 1.00 93.81 110 PRO A CA 1
ATOM 866 C C . PRO A 1 110 ? -10.940 -0.987 11.808 1.00 93.81 110 PRO A C 1
ATOM 868 O O . PRO A 1 110 ? -10.833 -1.950 12.572 1.00 93.81 110 PRO A O 1
ATOM 871 N N . CYS A 1 111 ? -11.210 0.240 12.262 1.00 92.44 111 CYS A N 1
ATOM 872 C CA . CYS A 1 111 ? -11.449 0.541 13.668 1.00 92.44 111 CYS A CA 1
ATOM 873 C C . CYS A 1 111 ? -12.873 0.167 14.099 1.00 92.44 111 CYS A C 1
ATOM 875 O O . CYS A 1 111 ? -13.798 0.064 13.291 1.00 92.44 111 CYS A O 1
ATOM 877 N N . LYS A 1 112 ? -13.046 -0.035 15.409 1.00 93.19 112 LYS A N 1
ATOM 878 C CA . LYS A 1 112 ? -14.365 -0.257 16.012 1.00 93.19 112 LYS A CA 1
ATOM 879 C C . LYS A 1 112 ? -15.239 0.994 15.898 1.00 93.19 112 LYS A C 1
ATOM 881 O O . LYS A 1 112 ? -14.738 2.103 15.719 1.00 93.19 112 LYS A O 1
ATOM 886 N N . ASP A 1 113 ? -16.541 0.813 16.079 1.00 89.81 113 ASP A N 1
ATOM 887 C CA . ASP A 1 113 ? -17.490 1.922 16.082 1.00 89.81 113 ASP A CA 1
ATOM 888 C C . ASP A 1 113 ? -17.097 2.993 17.110 1.00 89.81 113 ASP A C 1
ATOM 890 O O . ASP A 1 113 ? -16.803 2.698 18.270 1.00 89.81 113 ASP A O 1
ATOM 894 N N . GLY A 1 114 ? -17.093 4.251 16.665 1.00 85.38 114 GLY A N 1
ATOM 895 C CA . GLY A 1 114 ? -16.712 5.406 17.484 1.00 85.38 114 GLY A CA 1
ATOM 896 C C . GLY A 1 114 ? -15.227 5.781 17.431 1.00 85.38 114 GLY A C 1
ATOM 897 O O . GLY A 1 114 ? -14.890 6.899 17.834 1.00 85.38 114 GLY A O 1
ATOM 898 N N . ASP A 1 115 ? -14.377 4.920 16.871 1.00 89.50 115 ASP A N 1
ATOM 899 C CA . ASP A 1 115 ? -12.959 5.196 16.644 1.00 89.50 115 ASP A CA 1
ATOM 900 C C . ASP A 1 115 ? -12.702 5.595 15.182 1.00 89.50 115 ASP A C 1
ATOM 902 O O . ASP A 1 115 ? -13.429 5.213 14.262 1.00 89.50 115 ASP A O 1
ATOM 906 N N . TRP A 1 116 ? -11.634 6.357 14.968 1.00 89.38 116 TRP A N 1
ATOM 907 C CA . TRP A 1 116 ? -11.162 6.775 13.654 1.00 89.38 116 TRP A CA 1
ATOM 908 C C . TRP A 1 116 ? -9.736 6.318 13.421 1.00 89.38 116 TRP A C 1
ATOM 910 O O . TRP A 1 116 ? -8.908 6.282 14.337 1.00 89.38 116 TRP A O 1
ATOM 920 N N . LEU A 1 117 ? -9.451 6.031 12.159 1.00 89.69 117 LEU A N 1
ATOM 921 C CA . LEU A 1 117 ? -8.118 5.718 11.701 1.00 89.69 117 LEU A CA 1
ATOM 922 C C . LEU A 1 117 ? -7.306 7.004 11.530 1.00 89.69 117 LEU A C 1
ATOM 924 O O . LEU A 1 117 ? -7.648 7.878 10.728 1.00 89.69 117 LEU A O 1
ATOM 928 N N . VAL A 1 118 ? -6.211 7.101 12.271 1.00 89.12 118 VAL A N 1
ATOM 929 C CA . VAL A 1 118 ? -5.227 8.180 12.171 1.00 89.12 118 VAL A CA 1
ATOM 930 C C . VAL A 1 118 ? -3.871 7.610 11.772 1.00 89.12 118 VAL A C 1
ATOM 932 O O . VAL A 1 118 ? -3.657 6.400 11.804 1.00 89.12 118 VAL A O 1
ATOM 935 N N . ASN A 1 119 ? -2.936 8.479 11.402 1.00 86.56 119 ASN A N 1
ATOM 936 C CA . ASN A 1 119 ? -1.551 8.066 11.241 1.00 86.56 119 ASN A CA 1
ATOM 937 C C . ASN A 1 119 ? -0.939 7.760 12.609 1.00 86.56 119 ASN A C 1
ATOM 939 O O . ASN A 1 119 ? -1.047 8.558 13.538 1.00 86.56 119 ASN A O 1
ATOM 943 N N . HIS A 1 120 ? -0.258 6.627 12.707 1.00 81.88 120 HIS A N 1
ATOM 944 C CA . HIS A 1 120 ? 0.613 6.316 13.822 1.00 81.88 120 HIS A CA 1
ATOM 945 C C . HIS A 1 120 ? 1.814 7.260 13.763 1.00 81.88 120 HIS A C 1
ATOM 947 O O . HIS A 1 120 ? 2.669 7.157 12.875 1.00 81.88 120 HIS A O 1
ATOM 953 N N . ASP A 1 121 ? 1.870 8.196 14.703 1.00 68.06 121 ASP A N 1
ATOM 954 C CA . ASP A 1 121 ? 2.937 9.182 14.767 1.00 68.06 121 ASP A CA 1
ATOM 955 C C . ASP A 1 121 ? 4.229 8.509 15.250 1.00 68.06 121 ASP A C 1
ATOM 957 O O . ASP A 1 121 ? 4.446 8.274 16.437 1.00 68.06 121 ASP A O 1
ATOM 961 N N . ASP A 1 122 ? 5.103 8.159 14.307 1.00 56.00 122 ASP A N 1
ATOM 962 C CA . ASP A 1 122 ? 6.402 7.545 14.607 1.00 56.00 122 ASP A CA 1
ATOM 963 C C . ASP A 1 122 ? 7.500 8.594 14.865 1.00 56.00 122 ASP A C 1
ATOM 965 O O . ASP A 1 122 ? 8.693 8.295 14.813 1.00 56.00 122 ASP A O 1
ATOM 969 N N . THR A 1 123 ? 7.115 9.848 15.138 1.00 54.94 123 THR A N 1
ATOM 970 C CA . THR A 1 123 ? 8.026 10.974 15.429 1.00 54.94 123 THR A CA 1
ATOM 971 C C . THR A 1 123 ? 8.878 10.754 16.683 1.00 54.94 123 THR A C 1
ATOM 973 O O . THR A 1 123 ? 9.880 11.439 16.879 1.00 54.94 123 THR A O 1
ATOM 976 N N . SER A 1 124 ? 8.544 9.753 17.499 1.00 48.22 124 SER A N 1
ATOM 977 C CA . SER A 1 124 ? 9.316 9.326 18.667 1.00 48.22 124 SER A CA 1
ATOM 978 C C . SER A 1 124 ? 10.399 8.275 18.360 1.00 48.22 124 SER A C 1
ATOM 980 O O . SER A 1 124 ? 11.272 8.048 19.204 1.00 48.22 124 SER A O 1
ATOM 982 N N . ARG A 1 125 ? 10.447 7.680 17.155 1.00 50.59 125 ARG A N 1
ATOM 983 C CA . ARG A 1 125 ? 11.563 6.811 16.739 1.00 50.59 125 ARG A CA 1
ATOM 984 C C . ARG A 1 125 ? 12.633 7.617 16.002 1.00 50.59 125 ARG A C 1
ATOM 986 O O . ARG A 1 125 ? 12.486 7.995 14.843 1.00 50.59 125 A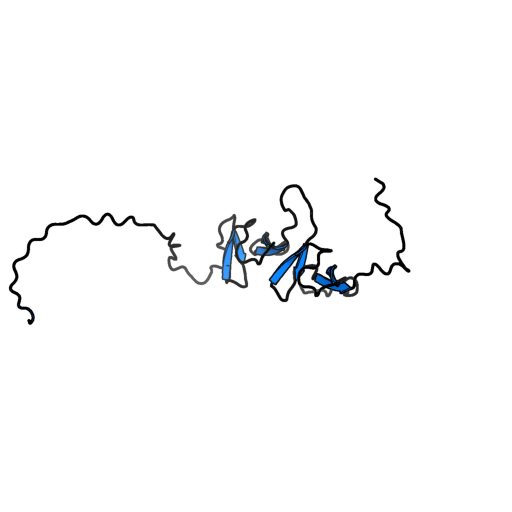RG A O 1
ATOM 993 N N . ARG A 1 126 ? 13.761 7.848 16.689 1.00 47.53 126 ARG A N 1
ATOM 994 C C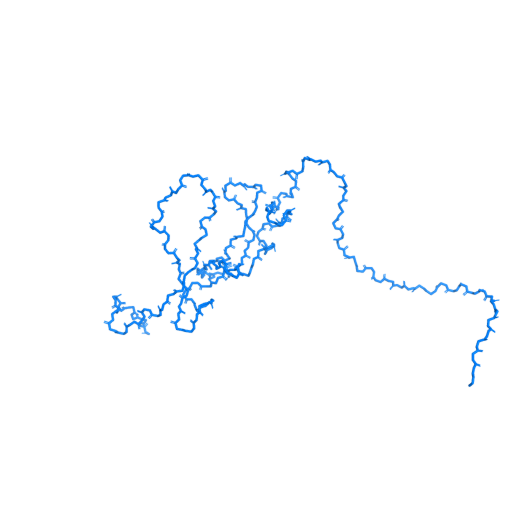A . ARG A 1 126 ? 15.009 8.320 16.061 1.00 47.53 126 ARG A CA 1
ATOM 995 C C . ARG A 1 126 ? 15.315 7.450 14.828 1.00 47.53 126 ARG A C 1
ATOM 997 O O . ARG A 1 126 ? 15.170 6.231 14.938 1.00 47.53 126 ARG A O 1
ATOM 1004 N N . PRO A 1 127 ? 15.783 8.018 13.700 1.00 51.09 127 PRO A N 1
ATOM 1005 C CA . PRO A 1 127 ? 16.183 7.232 12.537 1.00 51.09 127 PRO A CA 1
ATOM 1006 C C . PRO A 1 127 ? 17.247 6.205 12.943 1.00 51.09 127 PRO A C 1
ATOM 1008 O O . PRO A 1 127 ? 18.390 6.562 13.240 1.00 51.09 127 PRO A O 1
ATOM 1011 N N . GLN A 1 128 ? 16.874 4.926 13.002 1.00 46.28 128 GLN A N 1
ATOM 1012 C CA . GLN A 1 128 ? 17.837 3.849 13.185 1.00 46.28 128 GLN A CA 1
ATOM 1013 C C . GLN A 1 128 ? 18.600 3.701 11.871 1.00 46.28 128 GLN A C 1
ATOM 1015 O O . GLN A 1 128 ? 18.053 3.315 10.837 1.00 46.28 128 GLN A O 1
ATOM 1020 N N . ARG A 1 129 ? 19.873 4.092 11.917 1.00 42.91 129 ARG A N 1
ATOM 1021 C CA . ARG A 1 129 ? 20.837 3.979 10.826 1.00 42.91 129 ARG A CA 1
ATOM 1022 C C . ARG A 1 129 ? 20.914 2.494 10.426 1.00 42.91 129 ARG A C 1
ATOM 1024 O O . ARG A 1 129 ? 21.448 1.704 11.194 1.00 42.91 129 ARG A O 1
ATOM 1031 N N . GLY A 1 130 ? 20.368 2.118 9.266 1.00 47.34 130 GLY A N 1
ATOM 1032 C CA . GLY A 1 130 ? 20.608 0.792 8.673 1.00 47.34 130 GLY A CA 1
ATOM 1033 C C . GLY A 1 130 ? 19.405 -0.009 8.171 1.00 47.34 130 GLY A C 1
ATOM 1034 O O . GLY A 1 130 ? 19.633 -0.985 7.468 1.00 47.34 130 GLY A O 1
ATOM 1035 N N . ASN A 1 131 ? 18.156 0.391 8.438 1.00 42.66 131 ASN A N 1
ATOM 1036 C CA . ASN A 1 131 ? 16.989 -0.366 7.965 1.00 42.66 131 ASN A CA 1
ATOM 1037 C C . ASN A 1 131 ? 16.202 0.436 6.922 1.00 42.66 131 ASN A C 1
ATOM 1039 O O . ASN A 1 131 ? 15.372 1.278 7.251 1.00 42.66 131 ASN A O 1
ATOM 1043 N N . SER A 1 132 ? 16.477 0.159 5.651 1.00 44.31 132 SER A N 1
ATOM 1044 C CA . SER A 1 132 ? 15.810 0.709 4.466 1.00 44.31 132 SER A CA 1
ATOM 1045 C C . SER A 1 132 ? 14.443 0.057 4.215 1.00 44.31 132 SER A C 1
ATOM 1047 O O . SER A 1 132 ? 14.167 -0.409 3.113 1.00 44.31 132 SER A O 1
ATOM 1049 N N . ALA A 1 133 ? 13.596 -0.026 5.242 1.00 45.84 133 ALA A N 1
ATOM 1050 C CA . ALA A 1 133 ? 12.183 -0.298 5.011 1.00 45.84 133 ALA A CA 1
ATOM 1051 C C . ALA A 1 133 ? 11.520 1.009 4.539 1.00 45.84 133 ALA A C 1
ATOM 1053 O O . ALA A 1 133 ? 11.796 2.060 5.134 1.00 45.84 133 ALA A O 1
ATOM 1054 N N . PRO A 1 134 ? 10.661 0.984 3.503 1.00 50.25 134 PRO A N 1
ATOM 1055 C CA . PRO A 1 134 ? 9.849 2.139 3.148 1.00 50.25 134 PRO A CA 1
ATOM 1056 C C . PRO A 1 134 ? 9.125 2.620 4.404 1.00 50.25 134 PRO A C 1
ATOM 1058 O O . PRO A 1 134 ? 8.549 1.814 5.140 1.00 50.25 134 PRO A O 1
ATOM 1061 N N . LYS A 1 135 ? 9.188 3.926 4.683 1.00 52.59 135 LYS A N 1
ATOM 1062 C CA . LYS A 1 135 ? 8.475 4.542 5.805 1.00 52.59 135 LYS A CA 1
ATOM 1063 C C . LYS A 1 135 ? 6.984 4.559 5.473 1.00 52.59 135 LYS A C 1
ATOM 1065 O O . LYS A 1 135 ? 6.422 5.596 5.141 1.00 52.59 135 LYS A O 1
ATOM 1070 N N . VAL A 1 136 ? 6.359 3.390 5.505 1.00 62.22 136 VAL A N 1
ATOM 1071 C CA . VAL A 1 136 ? 4.915 3.264 5.411 1.00 62.22 136 VAL A CA 1
ATOM 1072 C C . VAL A 1 136 ? 4.370 3.862 6.698 1.00 62.22 136 VAL A C 1
ATOM 1074 O O . VAL A 1 136 ? 4.603 3.323 7.782 1.00 62.22 136 VAL A O 1
ATOM 1077 N N . ILE A 1 137 ? 3.710 5.015 6.593 1.00 70.62 137 ILE A N 1
ATOM 1078 C CA . ILE A 1 137 ? 2.970 5.570 7.721 1.00 70.62 137 ILE A CA 1
ATOM 1079 C C . ILE A 1 137 ? 1.871 4.553 8.030 1.00 70.62 137 ILE A C 1
ATOM 1081 O O . ILE A 1 137 ? 1.017 4.275 7.188 1.00 70.62 137 ILE A O 1
ATOM 1085 N N . ARG A 1 138 ? 1.979 3.910 9.192 1.00 85.38 138 ARG A N 1
ATOM 1086 C CA . ARG A 1 138 ? 1.033 2.882 9.630 1.00 85.38 138 ARG A CA 1
ATOM 1087 C C . ARG A 1 138 ? -0.178 3.565 10.245 1.00 85.38 138 ARG A C 1
ATOM 1089 O O . ARG A 1 138 ? -0.030 4.612 10.865 1.00 85.38 138 ARG A O 1
ATOM 1096 N N . GLY A 1 139 ? -1.352 2.972 10.103 1.00 88.06 139 GLY A N 1
ATOM 1097 C CA . GLY A 1 139 ? -2.549 3.454 10.776 1.00 88.06 139 GLY A CA 1
ATOM 1098 C C . GLY A 1 139 ? -2.572 3.085 12.262 1.00 88.06 139 GLY A C 1
ATOM 1099 O O . GLY A 1 139 ? -2.042 2.050 12.665 1.00 88.06 139 GLY A O 1
ATOM 1100 N N . GLU A 1 140 ? -3.244 3.902 13.068 1.00 90.88 140 GLU A N 1
ATOM 1101 C CA . GLU A 1 140 ? -3.624 3.620 14.456 1.00 90.88 140 GLU A CA 1
ATOM 1102 C C . GLU A 1 140 ? -5.099 4.006 14.665 1.00 90.88 140 GLU A C 1
ATOM 1104 O O . GLU A 1 140 ? -5.570 4.990 14.095 1.00 90.88 140 GLU A O 1
ATOM 1109 N N . CYS A 1 141 ? -5.837 3.254 15.485 1.00 91.06 141 CYS A N 1
ATOM 1110 C CA . CYS A 1 141 ? -7.200 3.625 15.871 1.00 91.06 141 CYS A CA 1
ATOM 1111 C C . CYS A 1 141 ? -7.180 4.562 17.078 1.00 91.06 141 CYS A C 1
ATOM 1113 O O . CYS A 1 141 ? -6.548 4.263 18.092 1.00 91.06 141 CYS A O 1
ATOM 1115 N N . ARG A 1 142 ? -7.911 5.675 16.994 1.00 89.12 142 ARG A N 1
ATOM 1116 C CA . ARG A 1 142 ? -8.109 6.607 18.109 1.00 89.12 142 ARG A CA 1
ATOM 1117 C C . ARG A 1 142 ? -9.597 6.873 18.332 1.00 89.12 142 ARG A C 1
ATOM 1119 O O . ARG A 1 142 ? -10.330 6.987 17.352 1.00 89.12 142 ARG A O 1
ATOM 1126 N N . PRO A 1 143 ? -10.050 7.030 19.586 1.00 86.56 143 PRO A N 1
ATOM 1127 C CA . PRO A 1 143 ? -11.413 7.469 19.865 1.00 86.56 143 PRO A CA 1
ATOM 1128 C C . PRO A 1 143 ? -11.727 8.813 19.200 1.00 86.56 143 PRO A C 1
ATOM 1130 O O . PRO A 1 143 ? -10.825 9.624 18.971 1.00 86.56 143 PRO A O 1
ATOM 1133 N N . ARG A 1 144 ? -13.011 9.100 18.953 1.00 70.50 144 ARG A N 1
ATOM 1134 C CA . ARG A 1 144 ? -13.469 10.466 18.645 1.00 70.50 144 ARG A CA 1
ATOM 1135 C C . ARG A 1 144 ? -12.985 11.439 19.724 1.00 70.50 144 ARG A C 1
ATOM 1137 O O . ARG A 1 144 ? -13.578 11.516 20.790 1.00 70.50 144 ARG A O 1
ATOM 1144 N N . LEU A 1 145 ? -11.981 12.257 19.408 1.00 61.66 145 LEU A N 1
ATOM 1145 C CA . LEU A 1 145 ? -11.592 13.420 20.218 1.00 61.66 145 LEU A CA 1
ATOM 1146 C C . LEU A 1 145 ? -12.514 14.630 19.992 1.00 61.66 145 LEU A C 1
ATOM 1148 O O . LEU A 1 145 ? -12.167 15.760 20.321 1.00 61.66 145 LEU A O 1
ATOM 1152 N N . CYS A 1 146 ? -13.721 14.408 19.472 1.00 58.78 146 CYS A N 1
ATOM 1153 C CA . CYS A 1 146 ? -14.799 15.380 19.581 1.00 58.78 146 CYS A CA 1
ATOM 1154 C C . CYS A 1 146 ? -15.356 15.324 21.009 1.00 58.78 146 CYS A C 1
ATOM 1156 O O . CYS A 1 146 ? -16.514 14.965 21.198 1.00 58.78 146 CYS A O 1
ATOM 1158 N N . ASP A 1 147 ? -14.528 15.621 22.007 1.00 50.06 147 ASP A N 1
ATOM 1159 C CA . ASP A 1 147 ? -15.020 15.912 23.344 1.00 50.06 147 ASP A CA 1
ATOM 1160 C C . ASP A 1 147 ? -15.651 17.311 23.247 1.00 50.06 147 ASP A C 1
ATOM 1162 O O . ASP A 1 147 ? -14.925 18.282 22.997 1.00 50.06 147 ASP A O 1
ATOM 1166 N N . PRO A 1 148 ? -16.984 17.471 23.352 1.00 54.53 148 PRO A N 1
ATOM 1167 C CA . PRO A 1 148 ? -17.632 18.769 23.145 1.00 54.53 148 PRO A CA 1
ATOM 1168 C C . PRO A 1 148 ? -17.124 19.853 24.111 1.00 54.53 148 PRO A C 1
ATOM 1170 O O . PRO A 1 148 ? -17.345 21.039 23.874 1.00 54.53 148 PRO A O 1
ATOM 1173 N N . GLY A 1 149 ? -16.443 19.450 25.191 1.00 53.00 149 GLY A N 1
ATOM 1174 C CA . GLY A 1 149 ? -15.834 20.330 26.184 1.00 53.00 149 GLY A CA 1
ATOM 1175 C C . GLY A 1 149 ? -14.377 20.734 25.928 1.00 53.00 149 GLY A C 1
ATOM 1176 O O . GLY A 1 149 ? -13.873 21.555 26.689 1.00 53.00 149 GLY A O 1
ATOM 1177 N N . ASN A 1 150 ? -13.681 20.197 24.913 1.00 49.59 150 ASN A N 1
ATOM 1178 C CA . ASN A 1 150 ? -12.249 20.475 24.724 1.00 49.59 150 ASN A CA 1
ATOM 1179 C C . ASN A 1 150 ? -11.781 20.431 23.254 1.00 49.59 150 ASN A C 1
ATOM 1181 O O . ASN A 1 150 ? -10.842 19.717 22.905 1.00 49.59 150 ASN A O 1
ATOM 1185 N N . MET A 1 151 ? -12.422 21.213 22.377 1.00 46.28 151 MET A N 1
ATOM 1186 C CA . MET A 1 151 ? -11.859 21.521 21.054 1.00 46.28 151 MET A CA 1
ATOM 1187 C C . MET A 1 151 ? -11.007 22.801 21.114 1.00 46.28 151 MET A C 1
ATOM 1189 O O . MET A 1 151 ? -11.570 23.888 21.285 1.00 46.28 151 MET A O 1
ATOM 1193 N N . PRO A 1 152 ? -9.681 22.741 20.896 1.00 46.72 152 PRO A N 1
ATOM 1194 C CA . PRO A 1 152 ? -8.925 23.918 20.501 1.00 46.72 152 PRO A CA 1
ATOM 1195 C C . PRO A 1 152 ? -9.236 24.231 19.030 1.00 46.72 152 PRO A C 1
ATOM 1197 O O . PRO A 1 152 ? -8.833 23.507 18.126 1.00 46.72 152 PRO A O 1
ATOM 1200 N N . GLY A 1 153 ? -9.962 25.325 18.793 1.00 43.53 153 GLY A N 1
ATOM 1201 C CA . GLY A 1 153 ? -10.190 25.868 17.452 1.00 43.53 153 GLY A CA 1
ATOM 1202 C C . GLY A 1 153 ? -11.503 25.419 16.812 1.00 43.53 153 GLY A C 1
ATOM 1203 O O . GLY A 1 153 ? -11.595 24.389 16.153 1.00 43.53 153 GLY A O 1
ATOM 1204 N N . LYS A 1 154 ? -12.527 26.262 16.953 1.00 40.09 154 LYS A N 1
ATOM 1205 C CA . LYS A 1 154 ? -13.763 26.198 16.172 1.00 40.09 154 LYS A CA 1
ATOM 1206 C C . LYS A 1 154 ? -13.438 26.430 14.687 1.00 40.09 154 LYS A C 1
ATOM 1208 O O . LYS A 1 154 ? -13.322 27.577 14.269 1.00 40.09 154 LYS A O 1
ATOM 1213 N N . MET A 1 155 ? -13.333 25.378 13.877 1.00 41.16 155 MET A N 1
ATOM 1214 C CA . MET A 1 155 ? -13.594 25.508 12.439 1.00 41.16 155 MET A CA 1
ATOM 1215 C C . MET A 1 155 ? -15.109 25.481 12.246 1.00 41.16 155 MET A C 1
ATOM 1217 O O . MET A 1 155 ? -15.722 24.426 12.098 1.00 41.16 155 MET A O 1
ATOM 1221 N N . PHE A 1 156 ? -15.729 26.658 12.304 1.00 42.12 156 PHE A N 1
ATOM 1222 C CA . PHE A 1 156 ? -17.064 26.827 11.751 1.00 42.12 156 PHE A CA 1
ATOM 1223 C C . PHE A 1 156 ? -16.959 26.666 10.233 1.00 42.12 156 PHE A C 1
ATOM 1225 O O . PHE A 1 156 ? -16.359 27.503 9.562 1.00 42.12 156 PHE A O 1
ATOM 1232 N N . LEU A 1 157 ? -17.557 25.607 9.685 1.00 46.78 157 LEU A N 1
ATOM 1233 C CA . LEU A 1 157 ? -18.053 25.673 8.315 1.00 46.78 157 LEU A CA 1
ATOM 1234 C C . LEU A 1 157 ? -19.217 26.667 8.318 1.00 46.78 157 LEU A C 1
ATOM 1236 O O . LEU A 1 157 ? -20.352 26.312 8.639 1.00 46.78 157 LEU A O 1
ATOM 1240 N N . SER A 1 158 ? -18.911 27.929 8.029 1.00 38.00 158 SER A N 1
ATOM 1241 C CA . SER A 1 158 ? -19.920 28.931 7.708 1.00 38.00 158 SER A CA 1
ATOM 1242 C C . SER A 1 158 ? -20.583 28.534 6.390 1.00 38.00 158 SER A C 1
ATOM 1244 O O . SER A 1 158 ? -19.898 28.341 5.385 1.00 38.00 158 SER A O 1
ATOM 1246 N N . ARG A 1 159 ? -21.905 28.354 6.441 1.00 43.41 159 ARG A N 1
ATOM 1247 C CA . ARG A 1 159 ? -22.778 28.335 5.263 1.00 43.41 159 ARG A CA 1
ATOM 1248 C C . ARG A 1 159 ? -22.838 29.710 4.616 1.00 43.41 159 ARG A C 1
ATOM 1250 O O . ARG A 1 159 ? -22.718 30.701 5.371 1.00 43.41 159 ARG A O 1
#

Foldseek 3Di:
DDDDDDDDDDDPDPPDPPPPPPDDPPPDDDDDDPPPLQDDDPQWAQEPVVRDIDGFQDCGPADEQWTWHADPVDRNHIDIDGNQDPDPDGFDWAAEPVRRHIDGFQDCPPHDPQKTKHFDPPVVDDPDPDDPDPPRRHIDIDGPPPPVPDDDDDPDPDD